Protein AF-A0A367GTC8-F1 (afdb_monomer_lite)

Radius of gyration: 30.93 Å; chains: 1; bounding box: 57×20×87 Å

Secondary structure (DSSP, 8-state):
--TT-EEEEEETTEEEEEEHHHHHHHHHHHHHHHHHHHHS-SS-S--HHHHHHHHT-TT----S-HHHHHTT-

pLDDT: mean 80.42, std 15.53, range [55.44, 98.38]

Sequence (73 aa):
MQNADEVRFTILFSTVYASKLVVLAGVAVLAFILGLIVGRPKKTKYDIEGYHDNLHEKNTPNTLSDEDRDYIS

Foldseek 3Di:
DDQQDWDWDDDPPDIDIDGSVVVVVVVVVVVVVVCCVVVPDPDPPDPVVVVVVVVPPPPDPPPDDPVRVVVVD

Structure (mmCIF, N/CA/C/O backbone):
data_AF-A0A367GTC8-F1
#
_entry.id   AF-A0A367GTC8-F1
#
loop_
_atom_site.group_PDB
_atom_site.id
_atom_site.type_symbol
_atom_site.label_atom_id
_atom_site.label_alt_id
_atom_site.label_comp_id
_atom_site.label_asym_id
_atom_site.label_entity_id
_atom_site.label_seq_id
_atom_site.pdbx_PDB_ins_code
_atom_site.Cartn_x
_atom_site.Cartn_y
_atom_site.Cartn_z
_atom_site.occupancy
_atom_site.B_iso_or_equiv
_atom_site.auth_seq_id
_atom_site.auth_comp_id
_atom_site.auth_asym_id
_atom_site.auth_atom_id
_atom_site.pdbx_PDB_model_num
ATOM 1 N N . MET A 1 1 ? 7.264 -2.334 24.408 1.00 55.69 1 MET A N 1
ATOM 2 C CA . MET A 1 1 ? 6.633 -1.395 23.455 1.00 55.69 1 MET A CA 1
ATOM 3 C C . MET A 1 1 ? 6.311 -2.177 22.194 1.00 55.69 1 MET A C 1
ATOM 5 O O . MET A 1 1 ? 7.231 -2.561 21.488 1.00 55.69 1 MET A O 1
ATOM 9 N N . GLN A 1 2 ? 5.042 -2.512 21.970 1.00 77.38 2 GLN A N 1
ATOM 10 C CA . GLN A 1 2 ? 4.589 -3.292 20.815 1.00 77.38 2 GLN A CA 1
ATOM 11 C C . GLN A 1 2 ? 3.559 -2.433 20.079 1.00 77.38 2 GLN A C 1
ATOM 13 O O . GLN A 1 2 ? 2.651 -1.915 20.719 1.00 77.38 2 GLN A O 1
ATOM 18 N N . ASN A 1 3 ? 3.707 -2.247 18.764 1.00 82.44 3 ASN A N 1
ATOM 19 C CA . ASN A 1 3 ? 2.870 -1.355 17.938 1.00 82.44 3 ASN A CA 1
ATOM 20 C C . ASN A 1 3 ? 1.452 -1.919 17.685 1.00 82.44 3 ASN A C 1
ATOM 22 O O . ASN A 1 3 ? 0.935 -1.860 16.569 1.00 82.44 3 ASN A O 1
ATOM 26 N N . ALA A 1 4 ? 0.845 -2.516 18.709 1.00 86.56 4 ALA A N 1
ATOM 27 C CA . ALA A 1 4 ? -0.479 -3.123 18.670 1.00 86.56 4 ALA A CA 1
ATOM 28 C C . ALA A 1 4 ? -1.603 -2.126 18.990 1.00 86.56 4 ALA A C 1
ATOM 30 O O . ALA A 1 4 ? -2.766 -2.479 18.822 1.00 86.56 4 ALA A O 1
ATOM 31 N N . ASP A 1 5 ? -1.265 -0.901 19.410 1.00 92.62 5 ASP A N 1
ATOM 32 C CA . ASP A 1 5 ? -2.256 0.140 19.689 1.00 92.62 5 ASP A CA 1
ATOM 33 C C . ASP A 1 5 ? -3.181 0.365 18.491 1.00 92.62 5 ASP A C 1
ATOM 35 O O . ASP A 1 5 ? -2.756 0.326 17.328 1.00 92.62 5 ASP A O 1
ATOM 39 N N . GLU A 1 6 ? -4.439 0.655 18.795 1.00 92.06 6 GLU A N 1
ATOM 40 C CA . GLU A 1 6 ? -5.467 0.917 17.801 1.00 92.06 6 GLU A CA 1
ATOM 41 C C . GLU A 1 6 ? -5.312 2.287 17.126 1.00 92.06 6 GLU A C 1
ATOM 43 O O . GLU A 1 6 ? -4.946 3.298 17.730 1.00 92.06 6 GLU A O 1
ATOM 48 N N . VAL A 1 7 ? -5.633 2.308 15.838 1.00 93.31 7 VAL A N 1
ATOM 49 C CA . VAL A 1 7 ? -5.771 3.485 14.988 1.00 93.31 7 VAL A CA 1
ATOM 50 C C . VAL A 1 7 ? -7.192 3.485 14.452 1.00 93.31 7 VAL A C 1
ATOM 52 O O . VAL A 1 7 ? -7.674 2.482 13.923 1.00 93.31 7 VAL A O 1
ATOM 55 N N . ARG A 1 8 ? -7.861 4.626 14.602 1.00 94.62 8 ARG A N 1
ATOM 56 C CA . ARG A 1 8 ? -9.243 4.829 14.173 1.00 94.62 8 ARG A CA 1
ATOM 57 C C . ARG A 1 8 ? -9.291 5.421 12.774 1.00 94.62 8 ARG A C 1
ATOM 59 O O . ARG A 1 8 ? -8.639 6.428 12.510 1.00 94.62 8 ARG A O 1
ATOM 66 N N . PHE A 1 9 ? -10.123 4.833 11.927 1.00 93.56 9 PHE A N 1
ATOM 67 C CA . PHE A 1 9 ? -10.442 5.327 10.596 1.00 93.56 9 PHE A CA 1
ATOM 68 C C . PHE A 1 9 ? -11.942 5.546 10.485 1.00 93.56 9 PHE A C 1
ATOM 70 O O . PHE A 1 9 ? -12.724 4.631 10.734 1.00 93.56 9 PHE A O 1
ATOM 77 N N . THR A 1 10 ? -12.337 6.741 10.064 1.00 95.19 10 THR A N 1
ATOM 78 C CA . THR A 1 10 ? -13.725 7.034 9.709 1.00 95.19 10 THR A CA 1
ATOM 79 C C . THR A 1 10 ? -13.839 6.995 8.194 1.00 95.19 10 THR A C 1
ATOM 81 O O . THR A 1 10 ? -13.259 7.831 7.504 1.00 95.19 10 THR A O 1
ATOM 84 N N . ILE A 1 11 ? -14.563 6.008 7.673 1.00 91.50 11 ILE A N 1
ATOM 85 C CA . ILE A 1 11 ? -14.823 5.846 6.242 1.00 91.50 11 ILE A CA 1
ATOM 86 C C . ILE A 1 11 ? -16.313 6.077 6.027 1.00 91.50 11 ILE A C 1
ATOM 88 O O . ILE A 1 11 ? -17.137 5.225 6.363 1.00 91.50 11 ILE A O 1
ATOM 92 N N . LEU A 1 12 ? -16.646 7.243 5.469 1.00 92.56 12 LEU A N 1
ATOM 93 C CA . LEU A 1 12 ? -18.019 7.717 5.283 1.00 92.56 12 LEU A CA 1
ATOM 94 C C . LEU A 1 12 ? -18.809 7.689 6.606 1.00 92.56 12 LEU A C 1
ATOM 96 O O . LEU A 1 12 ? -18.647 8.585 7.428 1.00 92.56 12 LEU A O 1
ATOM 100 N N . PHE A 1 13 ? -19.629 6.658 6.817 1.00 93.88 13 PHE A N 1
ATOM 101 C CA . PHE A 1 13 ? -20.511 6.482 7.980 1.00 93.88 13 PHE A CA 1
ATOM 102 C C . PHE A 1 13 ? -20.048 5.361 8.929 1.00 93.88 13 PHE A C 1
ATOM 104 O O . PHE A 1 13 ? -20.749 5.048 9.888 1.00 93.88 13 PHE A O 1
ATOM 111 N N . SER A 1 14 ? -18.895 4.735 8.666 1.00 92.31 14 SER A N 1
ATOM 112 C CA . SER A 1 14 ? -18.374 3.613 9.453 1.00 92.31 14 SER A CA 1
ATOM 113 C C . SER A 1 14 ? -17.054 3.961 10.131 1.00 92.31 14 SER A C 1
ATOM 115 O O . SER A 1 14 ? -16.154 4.523 9.505 1.00 92.31 14 SER A O 1
ATOM 117 N N . THR A 1 15 ? -16.911 3.546 11.390 1.00 94.62 15 THR A N 1
ATOM 118 C CA . THR A 1 15 ? -15.651 3.630 12.138 1.00 94.62 15 THR A CA 1
ATOM 119 C C . THR A 1 15 ? -14.996 2.258 12.171 1.00 94.62 15 THR A C 1
ATOM 121 O O . THR A 1 15 ? -15.584 1.293 12.655 1.00 94.62 15 THR A O 1
ATOM 124 N N . VAL A 1 16 ? -13.773 2.171 11.661 1.00 93.94 16 VAL A N 1
ATOM 125 C CA . VAL A 1 16 ? -12.969 0.947 11.632 1.00 93.94 16 VAL A CA 1
ATOM 126 C C . VAL A 1 16 ? -11.721 1.155 12.478 1.00 93.94 16 VAL A C 1
ATOM 128 O O . VAL A 1 16 ? -11.114 2.226 12.467 1.00 93.94 16 VAL A O 1
ATOM 131 N N . TYR A 1 17 ? -11.341 0.115 13.210 1.00 94.75 17 TYR A N 1
ATOM 132 C CA . TYR A 1 17 ? -10.168 0.103 14.070 1.00 94.75 17 TYR A CA 1
ATOM 133 C C . TYR A 1 17 ? -9.153 -0.875 13.492 1.00 94.75 17 TYR A C 1
ATOM 135 O O . TYR A 1 17 ? -9.489 -2.017 13.182 1.00 94.75 17 TYR A O 1
ATOM 143 N N . ALA A 1 18 ? -7.912 -0.431 13.341 1.00 92.88 18 ALA A N 1
ATOM 144 C CA . ALA A 1 18 ? -6.805 -1.276 12.912 1.00 92.88 18 ALA A CA 1
ATOM 145 C C . ALA A 1 18 ? -5.593 -1.014 13.801 1.00 92.88 18 ALA A C 1
ATOM 147 O O . ALA A 1 18 ? -5.389 0.109 14.252 1.00 92.88 18 ALA A O 1
ATOM 148 N N . SER A 1 19 ? -4.765 -2.026 14.054 1.00 94.44 19 SER A N 1
ATOM 149 C CA . SER A 1 19 ? -3.531 -1.799 14.807 1.00 94.44 19 SER A CA 1
ATOM 150 C C . SER A 1 19 ? -2.542 -0.969 13.986 1.00 94.44 19 SER A C 1
ATOM 1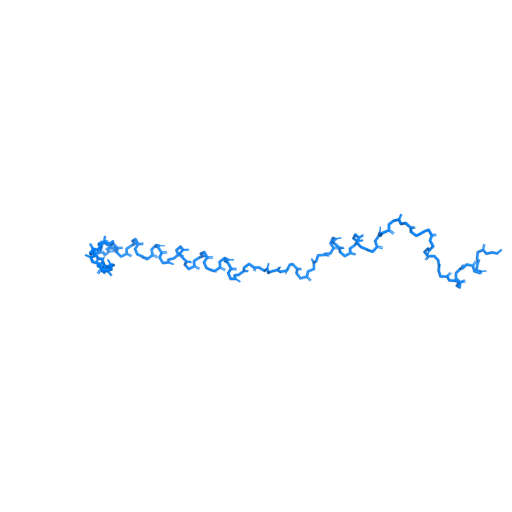52 O O . SER A 1 19 ? -2.486 -1.084 12.757 1.00 94.44 19 SER A O 1
ATOM 154 N N . LYS A 1 20 ? -1.705 -0.167 14.657 1.00 93.75 20 LYS A N 1
ATOM 155 C CA . LYS A 1 20 ? -0.622 0.594 14.001 1.00 93.75 20 LYS A CA 1
ATOM 156 C C . LYS A 1 20 ? 0.242 -0.300 13.109 1.00 93.75 20 LYS A C 1
ATOM 158 O O . LYS A 1 20 ? 0.646 0.122 12.029 1.00 93.75 20 LYS A O 1
ATOM 163 N N . LEU A 1 21 ? 0.493 -1.539 13.536 1.00 94.19 21 LEU A N 1
ATOM 164 C CA . LEU A 1 21 ? 1.241 -2.525 12.759 1.00 94.19 21 LEU A CA 1
ATOM 165 C C . LEU A 1 21 ? 0.572 -2.844 11.415 1.00 94.19 21 LEU A C 1
ATOM 167 O O . LEU A 1 21 ? 1.244 -2.813 10.387 1.00 94.19 21 LEU A O 1
ATOM 171 N N . VAL A 1 22 ? -0.739 -3.107 11.405 1.00 93.81 22 VAL A N 1
ATOM 172 C CA . VAL A 1 22 ? -1.487 -3.404 10.170 1.00 93.81 22 VAL A CA 1
ATOM 173 C C . VAL A 1 22 ? -1.497 -2.196 9.237 1.00 93.81 22 VAL A C 1
ATOM 175 O O . VAL A 1 22 ? -1.291 -2.347 8.035 1.00 93.81 22 VAL A O 1
ATOM 178 N N . VAL A 1 23 ? -1.666 -0.991 9.787 1.00 95.06 23 VAL A N 1
ATOM 179 C CA . VAL A 1 23 ? -1.636 0.254 9.006 1.00 95.06 23 VAL A CA 1
ATOM 180 C C . VAL A 1 23 ? -0.275 0.447 8.337 1.00 95.06 23 VAL A C 1
ATOM 182 O O . VAL A 1 23 ? -0.209 0.674 7.131 1.00 95.06 23 VAL A O 1
ATOM 185 N N . LEU A 1 24 ? 0.817 0.313 9.095 1.00 94.94 24 LEU A N 1
ATOM 186 C CA . LEU A 1 24 ? 2.176 0.461 8.570 1.00 94.94 24 LEU A CA 1
ATOM 187 C C . LEU A 1 24 ? 2.494 -0.585 7.498 1.00 94.94 24 LEU A C 1
ATOM 189 O O . LEU A 1 24 ? 3.044 -0.237 6.455 1.00 94.94 24 LEU A O 1
ATOM 193 N N . ALA A 1 25 ? 2.111 -1.845 7.723 1.00 96.06 25 ALA A N 1
ATOM 194 C CA . ALA A 1 25 ? 2.280 -2.906 6.736 1.00 96.06 25 ALA A CA 1
ATOM 195 C C . ALA A 1 25 ? 1.500 -2.604 5.445 1.00 96.06 25 ALA A C 1
ATOM 197 O O . ALA A 1 25 ? 2.051 -2.725 4.353 1.00 96.06 25 ALA A O 1
ATOM 198 N N . GLY A 1 26 ? 0.250 -2.142 5.562 1.00 96.75 26 GLY A N 1
ATOM 199 C CA . GLY A 1 26 ? -0.568 -1.748 4.415 1.00 96.75 26 GLY A CA 1
ATOM 200 C C . GLY A 1 26 ? 0.061 -0.612 3.604 1.00 96.75 26 GLY A C 1
ATOM 201 O O . GLY A 1 26 ? 0.174 -0.715 2.383 1.00 96.75 26 GLY A O 1
ATOM 202 N N . VAL A 1 27 ? 0.542 0.440 4.275 1.00 96.75 27 VAL A N 1
ATOM 203 C CA . VAL A 1 27 ? 1.232 1.563 3.615 1.00 96.75 27 VAL A CA 1
ATOM 204 C C . VAL A 1 27 ? 2.512 1.096 2.919 1.00 96.75 27 VAL A C 1
ATOM 206 O O . VAL A 1 27 ? 2.752 1.480 1.776 1.00 96.75 27 VAL 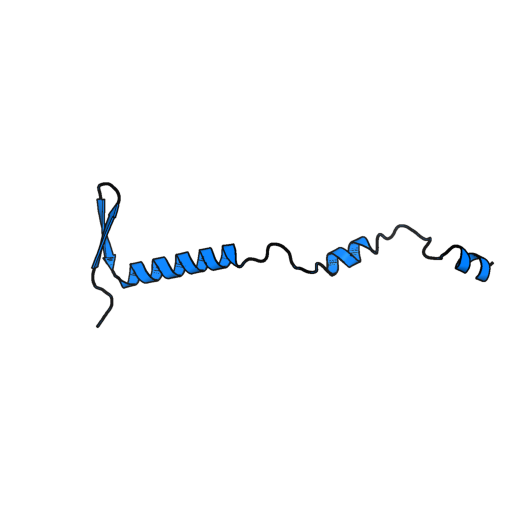A O 1
ATOM 209 N N . ALA A 1 28 ? 3.310 0.241 3.565 1.00 98.00 28 ALA A N 1
ATOM 210 C CA . ALA A 1 28 ? 4.539 -0.292 2.981 1.00 98.00 28 ALA A CA 1
ATOM 211 C C . ALA A 1 28 ? 4.267 -1.100 1.702 1.00 98.00 28 ALA A C 1
ATOM 213 O O . ALA A 1 28 ? 4.944 -0.901 0.694 1.00 98.00 28 ALA A O 1
ATOM 214 N N . VAL A 1 29 ? 3.243 -1.961 1.712 1.00 98.38 29 VAL A N 1
ATOM 215 C CA . VAL A 1 29 ? 2.839 -2.745 0.534 1.00 98.38 29 VAL A CA 1
ATOM 216 C C . VAL A 1 29 ? 2.361 -1.835 -0.599 1.00 98.38 29 VAL A C 1
ATOM 218 O O . VAL A 1 29 ? 2.781 -2.012 -1.741 1.00 98.38 29 VAL A O 1
ATOM 221 N N . LEU A 1 30 ? 1.530 -0.831 -0.303 1.00 98.31 30 LEU A N 1
ATOM 222 C CA . LEU A 1 30 ? 1.053 0.117 -1.314 1.00 98.31 30 LEU A CA 1
ATOM 223 C C . LEU A 1 30 ? 2.203 0.915 -1.935 1.00 98.31 30 LEU A C 1
ATOM 225 O O . LEU A 1 30 ? 2.296 1.009 -3.158 1.00 98.31 30 LEU A O 1
ATOM 229 N N . ALA A 1 31 ? 3.105 1.447 -1.108 1.00 98.19 31 ALA A N 1
ATOM 230 C CA . ALA A 1 31 ? 4.278 2.178 -1.578 1.00 98.19 31 ALA A CA 1
ATOM 231 C C . ALA A 1 31 ? 5.192 1.294 -2.438 1.00 98.19 31 ALA A C 1
ATOM 233 O O . ALA A 1 31 ? 5.691 1.748 -3.465 1.00 98.19 31 ALA A O 1
ATOM 234 N N . PHE A 1 32 ? 5.366 0.024 -2.065 1.00 97.81 32 PHE A N 1
ATOM 235 C CA . PHE A 1 32 ? 6.131 -0.940 -2.849 1.00 97.81 32 PHE A CA 1
ATOM 236 C C . PHE A 1 32 ? 5.504 -1.193 -4.226 1.00 97.81 32 PHE A C 1
ATOM 238 O O . PHE A 1 32 ? 6.200 -1.105 -5.235 1.00 97.81 32 PHE A O 1
ATOM 245 N N . ILE A 1 33 ? 4.190 -1.438 -4.292 1.00 97.81 33 ILE A N 1
ATOM 246 C CA . ILE A 1 33 ? 3.477 -1.644 -5.564 1.00 97.81 33 ILE A CA 1
ATOM 247 C C . ILE A 1 33 ? 3.592 -0.402 -6.453 1.00 97.81 33 ILE A C 1
ATOM 249 O O . ILE A 1 33 ? 3.924 -0.518 -7.633 1.00 97.81 33 ILE A O 1
ATOM 253 N N . LEU A 1 34 ? 3.367 0.791 -5.895 1.00 97.56 34 LEU A N 1
ATOM 254 C CA . LEU A 1 34 ? 3.537 2.047 -6.627 1.00 97.56 34 LEU A CA 1
ATOM 255 C C . LEU A 1 34 ? 4.977 2.212 -7.122 1.00 97.56 34 LEU A C 1
ATOM 257 O O . LEU A 1 34 ? 5.187 2.565 -8.280 1.00 97.56 34 LEU A O 1
ATOM 261 N N . GLY A 1 35 ? 5.960 1.892 -6.281 1.00 96.50 35 GLY A N 1
ATOM 262 C CA . GLY A 1 35 ? 7.374 1.889 -6.640 1.00 96.50 35 GLY A CA 1
ATOM 263 C C . GLY A 1 35 ? 7.687 0.946 -7.801 1.00 96.50 35 GLY A C 1
ATOM 264 O O . GLY A 1 35 ? 8.405 1.338 -8.714 1.00 96.50 35 GLY A O 1
ATOM 265 N N . LEU A 1 36 ? 7.104 -0.256 -7.829 1.00 95.12 36 LEU A N 1
ATOM 266 C CA . LEU A 1 36 ? 7.257 -1.188 -8.950 1.00 95.12 36 LEU A CA 1
ATOM 267 C C . LEU A 1 36 ? 6.626 -0.658 -10.238 1.00 95.12 36 LEU A C 1
ATOM 269 O O . LEU A 1 36 ? 7.222 -0.785 -11.304 1.00 95.12 36 LEU A O 1
ATOM 273 N N . ILE A 1 37 ? 5.435 -0.062 -10.157 1.00 94.50 37 ILE A N 1
ATOM 274 C CA . ILE A 1 37 ? 4.744 0.487 -11.331 1.00 94.50 37 ILE A CA 1
ATOM 275 C C . ILE A 1 37 ? 5.526 1.673 -11.906 1.00 94.50 37 ILE A C 1
ATOM 277 O O . ILE A 1 37 ? 5.748 1.732 -13.115 1.00 94.50 37 ILE A O 1
ATOM 281 N N . VAL A 1 38 ? 5.967 2.599 -11.050 1.00 94.50 38 VAL A N 1
ATOM 282 C CA . VAL A 1 38 ? 6.723 3.797 -11.450 1.00 94.50 38 VAL A CA 1
ATOM 283 C C . VAL A 1 38 ? 8.139 3.438 -11.900 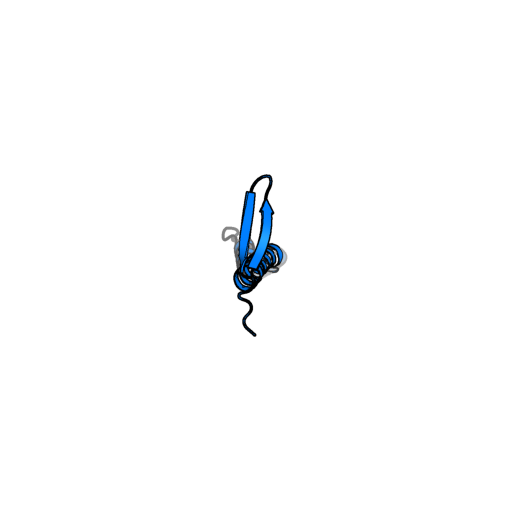1.00 94.50 38 VAL A C 1
ATOM 285 O O . VAL A 1 38 ? 8.636 3.990 -12.878 1.00 94.50 38 VAL A O 1
ATOM 288 N N . GLY A 1 39 ? 8.784 2.503 -11.205 1.00 89.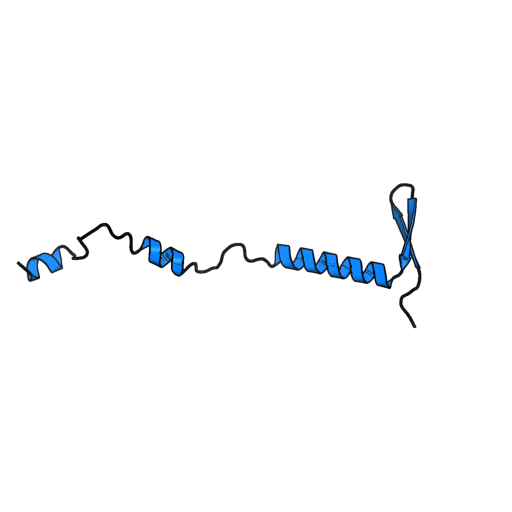81 39 GLY A N 1
ATOM 289 C CA . GLY A 1 39 ? 10.146 2.061 -11.481 1.00 89.81 39 GLY A CA 1
ATOM 290 C C . GLY A 1 39 ? 10.271 1.122 -12.679 1.00 89.81 39 GLY A C 1
ATOM 291 O O . GLY A 1 39 ? 11.389 0.884 -13.132 1.00 89.81 39 GLY A O 1
ATOM 292 N N . ARG A 1 40 ? 9.163 0.589 -13.218 1.00 86.88 40 ARG A N 1
ATOM 293 C CA . ARG A 1 40 ? 9.197 -0.318 -14.372 1.00 86.88 40 ARG A CA 1
ATOM 294 C C . ARG A 1 40 ? 9.693 0.434 -15.618 1.00 86.88 40 ARG A C 1
ATOM 296 O O . ARG A 1 40 ? 8.982 1.309 -16.122 1.00 86.88 40 ARG A O 1
ATOM 303 N N . PRO A 1 41 ? 10.872 0.091 -16.173 1.00 82.19 41 PRO A N 1
ATOM 304 C CA . PRO A 1 41 ? 11.374 0.748 -17.371 1.00 82.19 41 PRO A CA 1
ATOM 305 C C . PRO A 1 41 ? 10.427 0.474 -18.549 1.00 82.19 41 PRO A C 1
ATOM 307 O O . PRO A 1 41 ? 10.150 -0.676 -18.882 1.00 82.19 41 PRO A O 1
ATOM 310 N N . LYS A 1 42 ? 9.915 1.537 -19.184 1.00 73.12 42 LYS A N 1
ATOM 311 C CA . LYS A 1 42 ? 8.973 1.435 -20.319 1.00 73.12 42 LYS A CA 1
ATOM 312 C C . LYS A 1 42 ? 9.604 0.898 -21.604 1.00 73.12 42 LYS A C 1
ATOM 314 O O . LYS A 1 42 ? 8.882 0.408 -22.463 1.00 73.12 42 LYS A O 1
ATOM 319 N N . LYS A 1 43 ? 10.922 1.033 -21.755 1.00 66.81 43 LYS A N 1
ATOM 320 C CA . LYS A 1 43 ? 11.694 0.517 -22.887 1.00 66.81 43 LYS A CA 1
ATOM 321 C C . LYS A 1 43 ? 13.030 0.013 -22.360 1.00 66.81 43 LYS A C 1
ATOM 323 O O . LYS A 1 43 ? 13.739 0.762 -21.684 1.00 66.81 43 LYS A O 1
ATOM 328 N N . THR A 1 44 ? 13.375 -1.233 -22.660 1.00 63.78 44 THR A N 1
ATOM 329 C CA . THR A 1 44 ? 14.768 -1.678 -22.654 1.00 63.78 44 THR A CA 1
ATOM 330 C C . THR A 1 44 ? 15.509 -0.746 -23.606 1.00 63.78 44 THR A C 1
ATOM 332 O O . THR A 1 44 ? 15.166 -0.652 -24.780 1.00 63.78 44 THR A O 1
ATOM 335 N N . LYS A 1 45 ? 16.452 0.051 -23.085 1.00 63.16 45 LYS A N 1
ATOM 336 C CA . LYS A 1 45 ? 17.145 1.087 -23.873 1.00 63.16 45 LYS A CA 1
ATOM 337 C C . LYS A 1 45 ? 17.881 0.524 -25.095 1.00 63.16 45 LYS A C 1
ATOM 339 O O . LYS A 1 45 ? 18.197 1.304 -25.981 1.00 63.16 45 LYS A O 1
ATOM 344 N N . TYR A 1 46 ? 18.098 -0.788 -25.155 1.00 60.75 46 TYR A N 1
ATOM 345 C CA . TYR A 1 46 ? 18.657 -1.479 -26.306 1.00 60.75 46 TYR A CA 1
ATOM 346 C C . TYR A 1 46 ? 17.982 -2.844 -26.429 1.00 60.75 46 TYR A C 1
ATOM 348 O O . TYR A 1 46 ? 18.242 -3.741 -25.630 1.00 60.75 46 TYR A O 1
ATOM 356 N N . ASP A 1 47 ? 17.086 -2.977 -27.400 1.00 63.06 47 ASP A N 1
ATOM 357 C CA . ASP A 1 47 ? 16.698 -4.277 -27.934 1.00 63.06 47 ASP A CA 1
ATOM 358 C C . ASP A 1 47 ? 17.741 -4.647 -28.995 1.00 63.06 47 ASP A C 1
ATOM 360 O O . ASP A 1 47 ? 17.584 -4.351 -30.179 1.00 63.06 47 ASP A O 1
ATOM 364 N N . ILE A 1 48 ? 18.894 -5.145 -28.535 1.00 61.19 48 ILE A N 1
ATOM 365 C CA . ILE A 1 48 ? 19.987 -5.546 -29.433 1.00 61.19 48 ILE A CA 1
ATOM 366 C C . ILE A 1 48 ? 19.517 -6.719 -30.305 1.00 61.19 48 ILE A C 1
ATOM 368 O O . ILE A 1 48 ? 19.821 -6.743 -31.492 1.00 61.19 48 ILE A O 1
ATOM 372 N N . GLU A 1 49 ? 18.709 -7.634 -29.763 1.00 61.28 49 GLU A N 1
ATOM 373 C CA . GLU A 1 49 ? 18.139 -8.754 -30.523 1.00 61.28 49 GLU A CA 1
ATOM 374 C C . GLU A 1 49 ? 17.209 -8.264 -31.642 1.00 61.28 49 GLU A C 1
ATOM 376 O O . GLU A 1 49 ? 17.411 -8.619 -32.802 1.00 61.28 49 GLU A O 1
ATOM 381 N N . GLY A 1 50 ? 16.277 -7.352 -31.346 1.00 60.69 50 GLY A N 1
ATOM 382 C CA . GLY A 1 50 ? 15.392 -6.766 -32.354 1.00 60.69 50 GLY A CA 1
ATOM 383 C C . GLY A 1 50 ? 16.117 -5.914 -33.403 1.00 60.69 50 GLY A C 1
ATOM 384 O O . GLY A 1 50 ? 15.688 -5.854 -34.555 1.00 60.69 50 GLY A O 1
ATOM 385 N N . TYR A 1 51 ? 17.233 -5.263 -33.060 1.00 60.31 51 TYR A N 1
ATOM 386 C CA . TYR A 1 51 ? 18.022 -4.491 -34.031 1.00 60.31 51 TYR A CA 1
ATOM 387 C C . TYR A 1 51 ? 18.781 -5.400 -35.012 1.00 60.31 51 TYR A C 1
ATOM 389 O O . TYR A 1 51 ? 18.878 -5.080 -36.196 1.00 60.31 51 TYR A O 1
ATOM 397 N N . HIS A 1 52 ? 19.273 -6.551 -34.541 1.00 57.72 52 HIS A N 1
ATOM 398 C CA . HIS A 1 52 ? 19.928 -7.547 -35.390 1.00 57.72 52 HIS A CA 1
ATOM 399 C C . HIS A 1 52 ? 18.936 -8.272 -36.313 1.00 57.72 52 HIS A C 1
ATOM 401 O O . HIS A 1 52 ? 19.256 -8.484 -37.483 1.00 57.72 52 HIS A O 1
ATOM 407 N N . ASP A 1 53 ? 17.719 -8.571 -35.849 1.00 59.31 53 ASP A N 1
ATOM 408 C CA . ASP A 1 53 ? 16.696 -9.225 -36.680 1.00 59.31 53 ASP A CA 1
ATOM 409 C C . ASP A 1 53 ? 16.212 -8.345 -37.848 1.00 59.31 53 ASP A C 1
ATOM 411 O O . ASP A 1 53 ? 15.952 -8.856 -38.936 1.00 59.31 53 ASP A O 1
ATOM 415 N N . ASN A 1 54 ? 16.164 -7.018 -37.678 1.00 57.91 54 ASN A N 1
ATOM 416 C CA . ASN A 1 54 ? 15.820 -6.087 -38.765 1.00 57.91 54 ASN A CA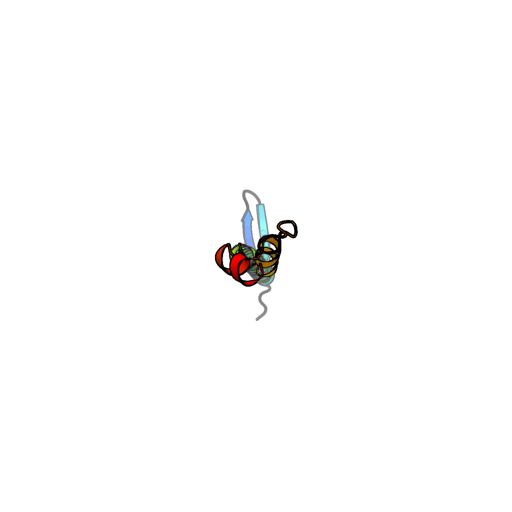 1
ATOM 417 C C . ASN A 1 54 ? 16.982 -5.837 -39.749 1.00 57.91 54 ASN A C 1
ATOM 419 O O . ASN A 1 54 ? 16.748 -5.450 -40.891 1.00 57.91 54 ASN A O 1
ATOM 423 N N . LEU A 1 55 ? 18.235 -6.039 -39.326 1.00 57.53 55 LEU A N 1
ATOM 424 C CA . LEU A 1 55 ? 19.422 -5.898 -40.185 1.00 57.53 55 LEU A CA 1
ATOM 425 C C . LEU A 1 55 ? 19.699 -7.146 -41.034 1.00 57.53 55 LEU A C 1
ATOM 427 O O . LEU A 1 55 ? 20.395 -7.061 -42.045 1.00 57.53 55 LEU A O 1
ATOM 431 N N . HIS A 1 56 ? 19.158 -8.298 -40.639 1.00 55.44 56 HIS A N 1
ATOM 432 C CA . HIS A 1 56 ? 19.339 -9.578 -41.320 1.00 55.44 56 HIS A CA 1
ATOM 433 C C . HIS A 1 56 ? 18.070 -10.049 -42.042 1.00 55.44 56 HIS A C 1
ATOM 435 O O . HIS A 1 56 ? 17.817 -11.254 -42.121 1.00 55.44 56 HIS A O 1
ATOM 441 N N . GLU A 1 57 ? 17.284 -9.124 -42.608 1.00 55.50 57 GLU A N 1
ATOM 442 C CA . GLU A 1 57 ? 16.198 -9.480 -43.523 1.00 55.50 57 GLU A CA 1
ATOM 443 C C . GLU A 1 57 ? 16.783 -10.239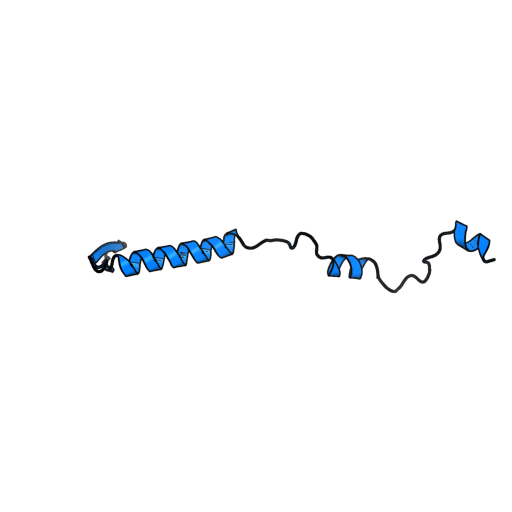 -44.730 1.00 55.50 57 GLU A C 1
ATOM 445 O O . GLU A 1 57 ? 17.420 -9.705 -45.637 1.00 55.50 57 GLU A O 1
ATOM 450 N N . LYS A 1 58 ? 16.621 -11.558 -44.663 1.00 57.78 58 LYS A N 1
ATOM 451 C CA . LYS A 1 58 ? 17.355 -12.605 -45.378 1.00 57.78 58 LYS A CA 1
ATOM 452 C C . LYS A 1 58 ? 16.917 -12.772 -46.841 1.00 57.78 58 LYS A C 1
ATOM 454 O O . LYS A 1 58 ? 16.808 -13.901 -47.308 1.00 57.78 58 LYS A O 1
ATOM 459 N N . ASN A 1 59 ? 16.620 -11.679 -47.550 1.00 55.62 59 ASN A N 1
ATOM 460 C CA . ASN A 1 59 ? 16.040 -11.725 -48.902 1.00 55.62 59 ASN A CA 1
ATOM 461 C C . ASN A 1 59 ? 16.700 -10.815 -49.952 1.00 55.62 59 ASN A C 1
ATOM 463 O O . ASN A 1 59 ? 16.218 -10.761 -51.081 1.00 55.62 59 ASN A O 1
ATOM 467 N N . THR A 1 60 ? 17.826 -10.160 -49.662 1.00 58.31 60 THR A N 1
ATOM 468 C CA . THR A 1 60 ? 18.611 -9.464 -50.695 1.00 58.31 60 THR A CA 1
ATOM 469 C C . THR A 1 60 ? 19.949 -10.178 -50.928 1.00 58.31 60 THR A C 1
ATOM 471 O O . THR A 1 60 ? 20.874 -10.041 -50.133 1.00 58.31 60 THR A O 1
ATOM 474 N N . PRO A 1 61 ? 20.122 -10.923 -52.038 1.00 59.50 61 PRO A N 1
ATOM 475 C CA . PRO A 1 61 ? 21.405 -11.547 -52.392 1.00 59.50 61 PRO A CA 1
ATOM 476 C C . PRO A 1 61 ? 22.460 -10.530 -52.875 1.00 59.50 61 PRO A C 1
ATOM 478 O O . PRO A 1 61 ? 23.483 -10.908 -53.437 1.00 59.50 61 PRO A O 1
ATOM 481 N N . ASN A 1 62 ? 22.217 -9.233 -52.674 1.00 62.50 62 ASN A N 1
ATOM 482 C CA . ASN A 1 62 ? 23.003 -8.140 -53.227 1.00 62.50 62 ASN A CA 1
ATOM 483 C C . ASN A 1 62 ? 23.691 -7.336 -52.119 1.00 62.50 62 ASN A C 1
ATOM 485 O O . ASN A 1 62 ? 23.388 -6.171 -51.892 1.00 62.50 62 ASN A O 1
ATOM 489 N N . THR A 1 63 ? 24.617 -7.985 -51.415 1.00 67.50 63 THR A N 1
ATOM 490 C CA . THR A 1 63 ? 25.423 -7.361 -50.353 1.00 67.50 63 THR A CA 1
ATOM 491 C C . THR A 1 63 ? 26.686 -6.671 -50.873 1.00 67.50 63 THR A C 1
ATOM 493 O O . THR A 1 63 ? 27.388 -6.045 -50.088 1.00 67.50 63 THR A O 1
ATOM 496 N N . LEU A 1 64 ? 27.011 -6.812 -52.164 1.00 74.56 64 LEU A N 1
ATOM 497 C CA . LEU A 1 64 ? 28.149 -6.128 -52.782 1.00 74.56 64 LEU A CA 1
ATOM 498 C C . LEU A 1 64 ? 27.747 -4.735 -53.264 1.00 74.56 64 LEU A C 1
ATOM 500 O O . LEU A 1 64 ? 26.716 -4.599 -53.939 1.00 74.56 64 LEU A O 1
ATOM 504 N N . SER A 1 65 ? 28.599 -3.748 -52.967 1.00 71.94 65 SER A N 1
ATOM 505 C CA . SER A 1 65 ? 28.529 -2.414 -53.564 1.00 71.94 65 SER A CA 1
ATOM 506 C C . SER A 1 65 ? 28.796 -2.487 -55.071 1.00 71.94 65 SER A C 1
ATOM 508 O O . SER A 1 65 ? 29.390 -3.453 -55.553 1.00 71.94 65 SER A O 1
ATOM 510 N N . ASP A 1 66 ? 28.344 -1.489 -55.831 1.00 76.50 66 ASP A N 1
ATOM 511 C CA . ASP A 1 66 ? 28.543 -1.465 -57.287 1.00 76.50 66 ASP A CA 1
ATOM 512 C C . ASP A 1 66 ? 30.031 -1.436 -57.664 1.00 76.50 66 ASP A C 1
ATOM 514 O O . ASP A 1 66 ? 30.424 -2.028 -58.664 1.00 76.50 66 ASP A O 1
ATOM 518 N N . GLU A 1 67 ? 30.863 -0.827 -56.818 1.00 72.06 67 GLU A N 1
ATOM 519 C CA . GLU A 1 67 ? 32.313 -0.756 -56.995 1.00 72.06 67 GLU A CA 1
ATOM 520 C C . GLU A 1 67 ? 32.975 -2.133 -56.802 1.00 72.06 67 GLU A C 1
ATOM 522 O O . GLU A 1 67 ? 33.833 -2.515 -57.591 1.00 72.06 67 GLU A O 1
ATOM 527 N N . ASP A 1 68 ? 32.520 -2.934 -55.827 1.00 78.94 68 ASP A N 1
ATOM 528 C CA . ASP A 1 68 ? 33.042 -4.290 -55.575 1.00 78.94 68 ASP A CA 1
ATOM 529 C C . ASP A 1 68 ? 32.706 -5.284 -56.701 1.00 78.94 68 ASP A C 1
ATOM 531 O O . ASP A 1 68 ? 33.402 -6.286 -56.874 1.00 78.94 68 ASP A O 1
ATOM 535 N N . ARG A 1 69 ? 31.635 -5.034 -57.469 1.00 79.88 69 ARG A N 1
ATOM 536 C CA . ARG A 1 69 ? 31.222 -5.904 -58.587 1.00 79.88 69 ARG A CA 1
ATOM 537 C C . ARG A 1 69 ? 32.206 -5.864 -59.744 1.00 79.88 69 ARG A C 1
ATOM 539 O O . ARG A 1 69 ? 32.475 -6.913 -60.320 1.00 79.88 69 ARG A O 1
ATOM 546 N N . ASP A 1 70 ? 32.750 -4.688 -60.038 1.00 77.62 70 ASP A N 1
ATOM 547 C CA . ASP A 1 70 ? 33.714 -4.499 -61.127 1.00 77.62 70 ASP A CA 1
ATOM 548 C C . ASP A 1 70 ? 35.060 -5.186 -60.834 1.00 77.62 70 ASP A C 1
ATOM 550 O O . ASP A 1 70 ? 35.810 -5.498 -61.754 1.00 77.62 70 ASP A O 1
ATOM 554 N N . TYR A 1 71 ? 35.369 -5.483 -59.565 1.00 68.06 71 TYR A N 1
ATOM 555 C CA . TYR A 1 71 ? 36.596 -6.201 -59.195 1.00 68.06 71 TYR A CA 1
ATOM 556 C C . TYR A 1 71 ? 36.522 -7.721 -59.395 1.00 68.06 71 TYR A C 1
ATOM 558 O O . TYR A 1 71 ? 37.565 -8.378 -59.395 1.00 68.06 71 TYR A O 1
ATOM 566 N N . ILE A 1 72 ? 35.322 -8.296 -59.514 1.00 76.56 72 ILE A N 1
ATOM 567 C CA . ILE A 1 72 ? 35.115 -9.752 -59.630 1.00 76.56 72 ILE A CA 1
ATOM 568 C C . ILE A 1 72 ? 34.632 -10.202 -61.019 1.00 76.56 72 ILE A C 1
ATOM 570 O O . ILE A 1 72 ? 34.440 -11.403 -61.223 1.00 76.56 72 ILE A O 1
ATOM 574 N N . SER A 1 73 ? 34.427 -9.264 -61.950 1.00 64.31 73 SER A N 1
ATOM 575 C CA . SER A 1 73 ? 34.158 -9.493 -63.382 1.00 64.31 73 SER A CA 1
ATOM 576 C C . SER A 1 73 ? 35.438 -9.584 -64.205 1.00 64.31 73 SER A C 1
ATOM 578 O O . SER A 1 73 ? 35.487 -10.457 -65.102 1.00 64.31 73 SER A O 1
#

Organism: NCBI:txid2201324